Protein AF-A0AAA9SJ61-F1 (afdb_monomer_lite)

Secondary structure (DSSP, 8-state):
---------------TT------TT---S-GGG----------SS--------S-----HHHHHTS------HHHHHHHHHHHHHHHHHHHHHHHHHHHHHHHHHHHHHHHHHHHHHHHHHHHHHHHHHHHHHHHT--

Sequence (138 aa):
MGDVKESKMQITPETPGRIPVLNPFESPGDYSNLHEQTVSSPSVFKSTKLPTPGEFRWSIDQLAVINPVEIDPEDIHRQALYLSRSRRRRGRQRMRWLDGITDSMDMSLIKLRELVVDRESWHAAIHGVAKSRTRLSD

pLDDT: mean 71.19, std 19.57, range [36.47, 97.38]

Foldseek 3Di:
DDDPPDPPPDPDPPDPDDDPPDDPPDDPDDPPPPPDPPDPDPPPDPPPPDVPPVDPPCDPVNVVPPPPPPCPVVVVVVVVVVVVVVVVVVVVVVVVVVVVVVVVVVVVVVVVVVVVVVVVVVVVVVVVVVVVVVVVVD

Radius of gyration: 35.02 Å; chains: 1; bounding box: 73×44×100 Å

Structure (mmCIF, N/CA/C/O backbone):
data_AF-A0AAA9SJ61-F1
#
_entry.id   AF-A0AAA9SJ61-F1
#
loop_
_atom_site.group_PDB
_atom_site.id
_atom_site.type_symbol
_atom_site.label_atom_id
_atom_site.label_alt_id
_atom_site.label_comp_id
_atom_site.label_asym_id
_atom_site.label_entity_id
_atom_site.label_seq_id
_atom_site.pdbx_PDB_ins_code
_atom_site.Cartn_x
_atom_site.Cartn_y
_atom_site.Cartn_z
_atom_site.occupancy
_atom_site.B_iso_or_equiv
_atom_site.auth_seq_id
_atom_site.auth_comp_id
_atom_site.auth_asym_id
_atom_site.auth_atom_id
_atom_site.pdbx_PDB_model_num
ATOM 1 N N . MET A 1 1 ? 47.095 -1.199 12.003 1.00 40.09 1 MET A N 1
ATOM 2 C CA . MET A 1 1 ? 46.217 -0.574 10.987 1.00 40.09 1 MET A CA 1
ATOM 3 C C . MET A 1 1 ? 44.989 -1.463 10.865 1.00 40.09 1 MET A C 1
ATOM 5 O O . MET A 1 1 ? 45.165 -2.593 10.455 1.00 40.09 1 MET A O 1
ATOM 9 N N . GLY A 1 2 ? 43.773 -1.112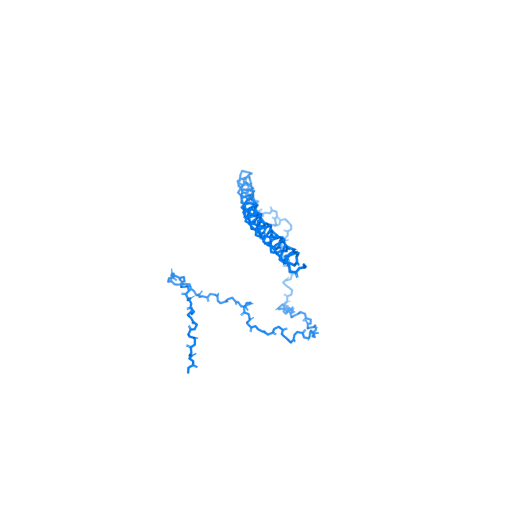 11.263 1.00 44.88 2 GLY A N 1
ATOM 10 C CA . GLY A 1 2 ? 43.243 0.023 12.009 1.00 44.88 2 GLY A CA 1
ATOM 11 C C . GLY A 1 2 ? 41.912 -0.440 12.620 1.00 44.88 2 GLY A C 1
ATOM 12 O O . GLY A 1 2 ? 41.162 -1.153 11.961 1.00 44.88 2 GLY A O 1
ATOM 13 N N . ASP A 1 3 ? 41.664 -0.089 13.881 1.00 39.28 3 ASP A N 1
ATOM 14 C CA . ASP A 1 3 ? 40.397 -0.365 14.562 1.00 39.28 3 ASP A CA 1
ATOM 15 C C . ASP A 1 3 ? 39.288 0.485 13.938 1.00 39.28 3 ASP A C 1
ATOM 17 O O . ASP A 1 3 ? 39.301 1.716 14.041 1.00 39.28 3 ASP A O 1
ATOM 21 N N . VAL A 1 4 ? 38.311 -0.161 13.302 1.00 49.59 4 VAL A N 1
ATOM 22 C CA . VAL A 1 4 ? 37.061 0.497 12.916 1.00 49.59 4 VAL A CA 1
ATOM 23 C C . VAL A 1 4 ? 36.219 0.613 14.179 1.00 49.59 4 VAL A C 1
ATOM 25 O O . VAL A 1 4 ? 35.601 -0.345 14.635 1.00 49.59 4 VAL A O 1
ATOM 28 N N . LYS A 1 5 ? 36.241 1.804 14.779 1.00 49.44 5 LYS A N 1
ATOM 29 C CA . LYS A 1 5 ? 35.356 2.153 15.888 1.00 49.44 5 LYS A CA 1
ATOM 30 C C . LYS A 1 5 ? 33.921 2.179 15.380 1.00 49.44 5 LYS A C 1
ATOM 32 O O . LYS A 1 5 ? 33.515 3.119 14.703 1.00 49.44 5 LYS A O 1
ATOM 37 N N . GLU A 1 6 ? 33.165 1.144 15.715 1.00 49.22 6 GLU A N 1
ATOM 38 C CA . GLU A 1 6 ? 31.729 1.103 15.493 1.00 49.22 6 GLU A CA 1
ATOM 39 C C . GLU A 1 6 ? 31.072 2.152 16.405 1.00 49.22 6 GLU A C 1
ATOM 41 O O . GLU A 1 6 ? 31.058 2.043 17.635 1.00 49.22 6 GLU A O 1
ATOM 46 N N . SER A 1 7 ? 30.599 3.242 15.806 1.00 48.09 7 SER A N 1
ATOM 47 C CA . SER A 1 7 ? 29.882 4.316 16.485 1.00 48.09 7 SER A CA 1
ATOM 48 C C . SER A 1 7 ? 28.486 3.829 16.864 1.00 48.09 7 SER A C 1
ATOM 50 O O . SER A 1 7 ? 27.497 4.066 16.173 1.00 48.09 7 SER A O 1
ATOM 52 N N . LYS A 1 8 ? 28.406 3.132 18.000 1.00 41.12 8 LYS A N 1
ATOM 53 C CA . LYS A 1 8 ? 27.148 2.741 18.636 1.00 41.12 8 LYS A CA 1
ATOM 54 C C . LYS A 1 8 ? 26.383 4.003 19.042 1.00 41.12 8 LYS A C 1
ATOM 56 O O . LYS A 1 8 ? 26.625 4.573 20.103 1.00 41.12 8 LYS A O 1
ATOM 61 N N . MET A 1 9 ? 25.473 4.450 18.181 1.00 40.09 9 MET A N 1
ATOM 62 C CA . MET A 1 9 ? 24.525 5.519 18.486 1.00 40.09 9 MET A CA 1
ATOM 63 C C . MET A 1 9 ? 23.567 5.012 19.571 1.00 40.09 9 MET A C 1
ATOM 65 O O . MET A 1 9 ? 22.592 4.319 19.292 1.00 40.09 9 MET A O 1
ATOM 69 N N . GLN A 1 10 ? 23.882 5.304 20.833 1.00 43.91 10 GLN A N 1
ATOM 70 C CA . GLN A 1 10 ? 22.952 5.130 21.944 1.00 43.91 10 GLN A CA 1
ATOM 71 C C . GLN A 1 10 ? 21.943 6.271 21.888 1.00 43.91 10 GLN A C 1
ATOM 73 O O . GLN A 1 10 ? 22.249 7.410 22.222 1.00 43.91 10 GLN A O 1
ATOM 78 N N . ILE A 1 11 ? 20.741 5.957 21.414 1.00 43.22 11 ILE A N 1
ATOM 79 C CA . ILE A 1 11 ? 19.587 6.843 21.524 1.00 43.22 11 ILE A CA 1
ATOM 80 C C . ILE A 1 11 ? 19.120 6.747 22.978 1.00 43.22 11 ILE A C 1
ATOM 82 O O . ILE A 1 11 ? 18.454 5.785 23.361 1.00 43.22 11 ILE A O 1
ATOM 86 N N . THR A 1 12 ? 19.525 7.705 23.806 1.00 41.91 12 THR A N 1
ATOM 87 C CA . THR A 1 12 ? 19.044 7.855 25.182 1.00 41.91 12 THR A CA 1
ATOM 88 C C . THR A 1 12 ? 17.566 8.258 25.155 1.00 41.91 12 THR A C 1
ATOM 90 O O . THR A 1 12 ? 17.238 9.289 24.565 1.00 41.91 12 THR A O 1
ATOM 93 N N . PRO A 1 13 ? 16.636 7.526 25.794 1.00 46.84 13 PRO A N 1
ATOM 94 C CA . PRO A 1 13 ? 15.369 8.122 26.179 1.00 46.84 13 PRO A CA 1
ATOM 95 C C . PRO A 1 13 ? 15.616 8.956 27.442 1.00 46.84 13 PRO A C 1
ATOM 97 O O . PRO A 1 13 ? 15.723 8.429 28.548 1.00 46.84 13 PRO A O 1
ATOM 100 N N . GLU A 1 14 ? 15.745 10.267 27.251 1.00 49.34 14 GLU A N 1
ATOM 101 C CA . GLU A 1 14 ? 15.817 11.290 28.298 1.00 49.34 14 GLU A CA 1
ATOM 102 C C . GLU A 1 14 ? 14.531 11.260 29.149 1.00 49.34 14 GLU A C 1
ATOM 104 O O . GLU A 1 14 ? 13.547 11.947 28.876 1.00 49.34 14 GLU A O 1
ATOM 109 N N . THR A 1 15 ? 14.467 10.401 30.165 1.00 46.47 15 THR A N 1
ATOM 110 C CA . THR A 1 15 ? 13.432 10.463 31.206 1.00 46.47 15 THR A CA 1
ATOM 111 C C . THR A 1 15 ? 14.029 9.981 32.527 1.00 46.47 15 THR A C 1
ATOM 113 O O . THR A 1 15 ? 14.195 8.773 32.720 1.00 46.47 15 THR A O 1
ATOM 116 N N . PRO A 1 16 ? 14.365 10.897 33.452 1.00 36.47 16 PRO A N 1
ATOM 117 C CA . PRO A 1 16 ? 14.874 10.529 34.767 1.00 36.47 16 PRO A CA 1
ATOM 118 C C . PRO A 1 16 ? 13.860 9.638 35.504 1.00 36.47 16 PRO A C 1
ATOM 120 O O . PRO A 1 16 ? 12.764 10.084 35.838 1.00 36.47 16 PRO A O 1
ATOM 123 N N . GLY A 1 17 ? 14.211 8.365 35.729 1.00 50.91 17 GLY A N 1
ATOM 124 C CA . GLY A 1 17 ? 13.465 7.455 36.611 1.00 50.91 17 GLY A CA 1
ATOM 125 C C . GLY A 1 17 ? 12.884 6.169 36.003 1.00 50.91 17 GLY A C 1
ATOM 126 O O . GLY A 1 17 ? 12.250 5.419 36.743 1.00 50.91 17 GLY A O 1
ATOM 127 N N . ARG A 1 18 ? 13.086 5.848 34.714 1.00 50.41 18 ARG A N 1
ATOM 128 C CA . ARG A 1 18 ? 12.700 4.525 34.167 1.00 50.41 18 ARG A CA 1
ATOM 129 C C . ARG A 1 18 ? 13.902 3.593 34.002 1.00 50.41 18 ARG A C 1
ATOM 131 O O . ARG A 1 18 ? 14.852 3.908 33.298 1.00 50.41 18 ARG A O 1
ATOM 138 N N . ILE A 1 19 ? 13.816 2.420 34.629 1.00 51.62 19 ILE A N 1
ATOM 139 C CA . ILE A 1 19 ? 14.763 1.310 34.464 1.00 51.62 19 ILE A CA 1
ATOM 140 C C . ILE A 1 19 ? 14.709 0.852 32.992 1.00 51.62 19 ILE A C 1
ATOM 142 O O . ILE A 1 19 ? 13.602 0.609 32.496 1.00 51.62 19 ILE A O 1
ATOM 146 N N . PRO A 1 20 ? 15.842 0.728 32.276 1.00 51.94 20 PRO A N 1
ATOM 147 C CA . PRO A 1 20 ? 15.845 0.185 30.924 1.00 51.94 20 PRO A CA 1
ATOM 148 C C . PRO A 1 20 ? 15.441 -1.292 30.982 1.00 51.94 20 PRO A C 1
ATOM 150 O O . PRO A 1 20 ? 16.176 -2.133 31.494 1.00 51.94 20 PRO A O 1
ATOM 153 N N . VAL A 1 21 ? 14.243 -1.610 30.487 1.00 52.00 21 VAL A N 1
ATOM 154 C CA . VAL A 1 21 ? 13.793 -2.998 30.335 1.00 52.00 21 VAL A CA 1
ATOM 155 C C . VAL A 1 21 ? 14.529 -3.576 29.131 1.00 52.00 21 VAL A C 1
ATOM 157 O O . VAL A 1 21 ? 14.132 -3.367 27.987 1.00 52.00 21 VAL A O 1
ATOM 160 N N . LEU A 1 22 ? 15.643 -4.254 29.408 1.00 52.62 22 LEU A N 1
ATOM 161 C CA . LEU A 1 22 ? 16.352 -5.091 28.448 1.00 52.62 22 LEU A CA 1
ATOM 162 C C . LEU A 1 22 ? 15.379 -6.167 27.948 1.00 52.62 22 LEU A C 1
ATOM 164 O O . LEU A 1 22 ? 14.821 -6.913 28.754 1.00 52.62 22 LEU A O 1
ATOM 168 N N . ASN A 1 23 ? 15.144 -6.214 26.637 1.00 51.12 23 ASN A N 1
ATOM 169 C CA . ASN A 1 23 ? 14.247 -7.187 26.027 1.00 51.12 23 ASN A CA 1
ATOM 170 C C . ASN A 1 23 ? 14.850 -8.601 26.168 1.00 51.12 23 ASN A C 1
ATOM 172 O O . ASN A 1 23 ? 15.876 -8.873 25.546 1.00 51.12 23 ASN A O 1
ATOM 176 N N . PRO A 1 24 ? 14.239 -9.517 26.941 1.00 55.84 24 PRO A N 1
ATOM 177 C CA . PRO A 1 24 ? 14.832 -10.824 27.237 1.00 55.84 24 PRO A CA 1
ATOM 178 C C . PRO A 1 24 ? 14.893 -11.775 26.034 1.00 55.84 24 PRO A C 1
ATOM 180 O O . PRO A 1 24 ? 15.484 -12.843 26.137 1.00 55.84 24 PRO A O 1
ATOM 183 N N . PHE A 1 25 ? 14.249 -11.418 24.919 1.00 45.16 25 PHE A N 1
ATOM 184 C CA . PHE A 1 25 ? 14.155 -12.251 23.716 1.00 45.16 25 PHE A CA 1
ATOM 185 C C . PHE A 1 25 ? 15.198 -11.914 22.648 1.00 45.16 25 PHE A C 1
ATOM 187 O O . PHE A 1 25 ? 15.176 -12.490 21.562 1.00 45.16 25 PHE A O 1
ATOM 194 N N . GLU A 1 26 ? 16.106 -10.984 22.931 1.00 55.31 26 GLU A N 1
ATOM 195 C CA . GLU A 1 26 ? 17.168 -10.618 22.004 1.00 55.31 26 GLU A CA 1
ATOM 196 C C . GLU A 1 26 ? 18.451 -11.386 22.360 1.00 55.31 26 GLU A C 1
ATOM 198 O O . GLU A 1 26 ? 19.319 -10.891 23.074 1.00 55.31 26 GLU A O 1
ATOM 203 N N . SER A 1 27 ? 18.548 -12.634 21.885 1.00 52.97 27 SER A N 1
ATOM 204 C CA . SER A 1 27 ? 19.781 -13.434 21.936 1.00 52.97 27 SER A CA 1
ATOM 205 C C . SER A 1 27 ? 20.531 -13.339 20.601 1.00 52.97 27 SER A C 1
ATOM 207 O O . SER A 1 27 ? 19.997 -13.771 19.574 1.00 52.97 27 SER A O 1
ATOM 209 N N . PRO A 1 28 ? 21.771 -12.819 20.579 1.00 57.78 28 PRO A N 1
ATOM 210 C CA . PRO A 1 28 ? 22.604 -12.812 19.383 1.00 57.78 28 PRO A CA 1
ATOM 211 C C . PRO A 1 28 ? 23.222 -14.200 19.128 1.00 57.78 28 PRO A C 1
ATOM 213 O O . PRO A 1 28 ? 24.147 -14.599 19.820 1.00 57.78 28 PRO A O 1
ATOM 216 N N . GLY A 1 29 ? 22.752 -14.918 18.103 1.00 58.34 29 GLY A N 1
ATOM 217 C CA . GLY A 1 29 ? 23.620 -15.819 17.322 1.00 58.34 29 GLY A CA 1
ATOM 218 C C . GLY A 1 29 ? 23.541 -17.342 17.507 1.00 58.34 29 GLY A C 1
ATOM 219 O O . GLY A 1 29 ? 24.098 -18.044 16.669 1.00 58.34 29 GLY A O 1
ATOM 220 N N . ASP A 1 30 ? 22.825 -17.897 18.485 1.00 48.44 30 ASP A N 1
ATOM 221 C CA . ASP A 1 30 ? 23.011 -19.324 18.841 1.00 48.44 30 ASP A CA 1
ATOM 222 C C . ASP A 1 30 ? 22.032 -20.334 18.195 1.00 48.44 30 ASP A C 1
ATOM 224 O O . ASP A 1 30 ? 21.874 -21.459 18.674 1.00 48.44 30 ASP A O 1
ATOM 228 N N . TYR A 1 31 ? 21.397 -19.996 17.065 1.00 50.59 31 TYR A N 1
ATOM 229 C CA . TYR A 1 31 ? 20.429 -20.882 16.381 1.00 50.59 31 TYR A CA 1
ATOM 230 C C . TYR A 1 31 ? 21.031 -22.172 15.778 1.00 50.59 31 TYR A C 1
ATOM 232 O O . TYR A 1 31 ? 20.291 -23.031 15.301 1.00 50.59 31 TYR A O 1
ATOM 240 N N . SER A 1 32 ? 22.352 -22.354 15.812 1.00 49.22 32 SER A N 1
ATOM 241 C CA . SER A 1 32 ? 23.048 -23.451 15.120 1.00 49.22 32 SER A CA 1
ATOM 242 C C . SER A 1 32 ? 23.012 -24.812 15.833 1.00 49.22 32 SER A C 1
ATOM 244 O O . SER A 1 32 ? 23.519 -25.781 15.279 1.00 49.22 32 SER A O 1
ATOM 246 N N . ASN A 1 33 ? 22.430 -24.919 17.034 1.00 55.62 33 ASN A N 1
ATOM 247 C CA . ASN A 1 33 ? 22.415 -26.168 17.818 1.00 55.62 33 ASN A CA 1
ATOM 248 C C . ASN A 1 33 ? 21.009 -26.672 18.193 1.00 55.62 33 ASN A C 1
ATOM 250 O O . ASN A 1 33 ? 20.869 -27.471 19.118 1.00 55.62 33 ASN A O 1
ATOM 254 N N . LEU A 1 34 ? 19.959 -26.260 17.476 1.00 53.16 34 LEU A N 1
ATOM 255 C CA . LEU A 1 34 ? 18.597 -26.775 17.681 1.00 53.16 34 LEU A CA 1
ATOM 256 C C . LEU A 1 34 ? 18.420 -28.184 17.082 1.00 53.16 34 LEU A C 1
ATOM 258 O O . LEU A 1 34 ? 17.546 -28.416 16.251 1.00 53.16 34 LEU A O 1
ATOM 262 N N . HIS A 1 35 ? 19.246 -29.150 17.492 1.00 51.97 35 HIS A N 1
ATOM 263 C CA . HIS A 1 35 ? 18.864 -30.555 17.369 1.00 51.97 35 HIS A CA 1
ATOM 264 C C . HIS A 1 35 ? 17.887 -30.831 18.514 1.00 51.97 35 HIS A C 1
ATOM 266 O O . HIS A 1 35 ? 18.281 -31.086 19.651 1.00 51.97 35 HIS A O 1
ATOM 272 N N . GLU A 1 36 ? 16.603 -30.639 18.223 1.00 54.47 36 GLU A N 1
ATOM 273 C CA . GLU A 1 36 ? 15.509 -30.759 19.178 1.00 54.47 36 GLU A CA 1
ATOM 274 C C . GLU A 1 36 ? 15.486 -32.155 19.813 1.00 54.47 36 GLU A C 1
ATOM 276 O O . GLU A 1 36 ? 14.981 -33.118 19.241 1.00 54.47 36 GLU A O 1
ATOM 281 N N . GLN A 1 37 ? 15.967 -32.269 21.048 1.00 49.84 37 GLN A N 1
ATOM 282 C CA . GLN A 1 37 ? 15.357 -33.211 21.971 1.00 49.84 37 GLN A CA 1
ATOM 283 C C . GLN A 1 37 ? 14.147 -32.472 22.529 1.00 49.84 37 GLN A C 1
ATOM 285 O O . GLN A 1 37 ? 14.309 -31.526 23.300 1.00 49.84 37 GLN A O 1
ATOM 290 N N . THR A 1 38 ? 12.945 -32.832 22.070 1.00 51.91 38 THR A N 1
ATOM 291 C CA . THR A 1 38 ? 11.680 -32.264 22.552 1.00 51.91 38 THR A CA 1
ATOM 292 C C . THR A 1 38 ? 11.580 -32.478 24.057 1.00 51.91 38 THR A C 1
ATOM 294 O O . THR A 1 38 ? 11.091 -33.504 24.534 1.00 51.91 38 THR A O 1
ATOM 297 N N . VAL A 1 39 ? 12.084 -31.514 24.821 1.00 50.09 39 VAL A N 1
ATOM 298 C CA . VAL A 1 39 ? 11.842 -31.431 26.248 1.00 50.09 39 VAL A CA 1
ATOM 299 C C . VAL A 1 39 ? 10.386 -31.035 26.403 1.00 50.09 39 VAL A C 1
ATOM 301 O O . VAL A 1 39 ? 9.949 -29.979 25.944 1.00 50.09 39 VAL A O 1
ATOM 304 N N . SER A 1 40 ? 9.618 -31.945 26.997 1.00 51.12 40 SER A N 1
ATOM 305 C CA . SER A 1 40 ? 8.238 -31.697 27.394 1.00 51.12 40 SER A CA 1
ATOM 306 C C . SER A 1 40 ? 8.176 -30.348 28.111 1.00 51.12 40 SER A C 1
ATOM 308 O O . SER A 1 40 ? 9.003 -30.094 28.994 1.00 51.12 40 SER A O 1
ATOM 310 N N . SER A 1 41 ? 7.266 -29.468 27.677 1.00 53.50 41 SER A N 1
ATOM 311 C CA . SER A 1 41 ? 7.206 -28.074 28.120 1.00 53.50 41 SER A CA 1
ATOM 312 C C . SER A 1 41 ? 7.357 -27.986 29.642 1.00 53.50 41 SER A C 1
ATOM 314 O O . SER A 1 41 ? 6.633 -28.691 30.354 1.00 53.50 41 SER A O 1
ATOM 316 N N . PRO A 1 42 ? 8.264 -27.147 30.178 1.00 51.12 42 PRO A N 1
ATOM 317 C CA . PRO A 1 42 ? 8.369 -26.993 31.613 1.00 51.12 42 PRO A CA 1
ATOM 318 C C . PRO A 1 42 ? 7.084 -26.308 32.066 1.00 51.12 42 PRO A C 1
ATOM 320 O O . PRO A 1 42 ? 6.885 -25.114 31.850 1.00 51.12 42 PRO A O 1
ATOM 323 N N . SER A 1 43 ? 6.173 -27.079 32.656 1.00 55.69 43 SER A N 1
ATOM 324 C CA . SER A 1 43 ? 5.034 -26.515 33.364 1.00 55.69 43 SER A CA 1
ATOM 325 C C . SER A 1 43 ? 5.592 -25.669 34.505 1.00 55.69 43 SER A C 1
ATOM 327 O O . SER A 1 43 ? 5.977 -26.186 35.553 1.00 55.69 43 SER A O 1
ATOM 329 N N . VAL A 1 44 ? 5.668 -24.353 34.288 1.00 54.91 44 VAL A N 1
ATOM 330 C CA . VAL A 1 44 ? 6.060 -23.354 35.300 1.00 54.91 44 VAL A CA 1
ATOM 331 C C . VAL A 1 44 ? 5.119 -23.418 36.508 1.00 54.91 44 VAL A C 1
ATOM 333 O O . VAL A 1 44 ? 5.491 -23.083 37.630 1.00 54.91 44 VAL A O 1
ATOM 336 N N . PHE A 1 45 ? 3.915 -23.947 36.304 1.00 46.31 45 PHE A N 1
ATOM 337 C CA . PHE A 1 45 ? 3.023 -24.335 37.375 1.00 46.31 45 PHE A CA 1
ATOM 338 C C . PHE A 1 45 ? 3.411 -25.722 37.875 1.00 46.31 45 PHE A C 1
ATOM 340 O O . PHE A 1 45 ? 3.023 -26.752 37.317 1.00 46.31 45 PHE A O 1
ATOM 347 N N . LYS A 1 46 ? 4.154 -25.754 38.982 1.00 53.34 46 LYS A N 1
ATOM 348 C CA . LYS A 1 46 ? 4.095 -26.919 39.858 1.00 53.34 46 LYS A CA 1
ATOM 349 C C . LYS A 1 46 ? 2.669 -26.969 40.390 1.00 53.34 46 LYS A C 1
ATOM 351 O O . LYS A 1 46 ? 2.249 -26.063 41.105 1.00 53.34 46 LYS A O 1
ATOM 356 N N . SER A 1 47 ? 1.925 -28.011 40.026 1.00 50.25 47 SER A N 1
ATOM 357 C CA . SER A 1 47 ? 0.659 -28.341 40.676 1.00 50.25 47 SER A CA 1
ATOM 358 C C . SER A 1 47 ? 0.968 -28.800 42.099 1.00 50.25 47 SER A C 1
ATOM 360 O O . SER A 1 47 ? 0.919 -29.988 42.418 1.00 50.25 47 SER A O 1
ATOM 362 N N . THR A 1 48 ? 1.342 -27.860 42.964 1.00 48.66 48 THR A N 1
ATOM 363 C CA . THR A 1 48 ? 1.282 -28.066 44.399 1.00 48.66 48 THR A CA 1
ATOM 364 C C . THR A 1 48 ? -0.169 -28.402 44.678 1.00 48.66 48 THR A C 1
ATOM 366 O O . THR A 1 48 ? -1.050 -27.575 44.440 1.00 48.66 48 THR A O 1
ATOM 369 N N . LYS A 1 49 ? -0.427 -29.630 45.137 1.00 60.06 49 LYS A N 1
ATOM 370 C CA . LYS A 1 49 ? -1.686 -29.974 45.792 1.00 60.06 49 LYS A CA 1
ATOM 371 C C . LYS A 1 49 ? -1.740 -29.133 47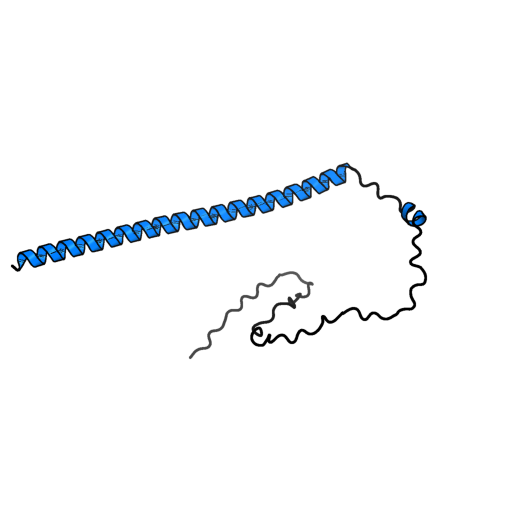.068 1.00 60.06 49 LYS A C 1
ATOM 373 O O . LYS A 1 49 ? -1.433 -29.622 48.151 1.00 60.06 49 LYS A O 1
ATOM 378 N N . LEU A 1 50 ? -2.030 -27.838 46.932 1.00 58.53 50 LEU A N 1
ATOM 379 C CA . LEU A 1 50 ? -2.561 -27.067 48.039 1.00 58.53 50 LEU A CA 1
ATOM 380 C C . LEU A 1 50 ? -3.776 -27.852 48.546 1.00 58.53 50 LEU A C 1
ATOM 382 O O . LEU A 1 50 ? -4.431 -28.512 47.728 1.00 58.53 50 LEU A O 1
ATOM 386 N N . PRO A 1 51 ? -4.083 -27.803 49.854 1.00 53.50 51 PRO A N 1
ATOM 387 C CA . PRO A 1 51 ? -5.370 -28.283 50.326 1.00 53.50 51 PRO A CA 1
ATOM 388 C C . PRO A 1 51 ? -6.384 -27.615 49.414 1.00 53.50 51 PRO A C 1
ATOM 390 O O . PRO A 1 51 ? -6.379 -26.385 49.327 1.00 53.50 51 PRO A O 1
ATOM 393 N N . THR A 1 52 ? -7.120 -28.412 48.635 1.00 53.47 52 THR A N 1
ATOM 394 C CA . THR A 1 52 ? -8.170 -27.915 47.754 1.00 53.47 52 THR A CA 1
ATOM 395 C C . THR A 1 52 ? -8.905 -26.864 48.571 1.00 53.47 52 THR A C 1
ATOM 397 O O . THR A 1 52 ? -9.372 -27.233 49.654 1.00 53.47 52 THR A O 1
ATOM 400 N N . PRO A 1 53 ? -8.908 -25.566 48.195 1.00 50.84 53 PRO A N 1
ATOM 401 C CA . PRO A 1 53 ? -9.706 -24.609 48.936 1.00 50.84 53 PRO A CA 1
ATOM 402 C C . PRO A 1 53 ? -11.109 -25.182 48.849 1.00 50.84 53 PRO A C 1
ATOM 404 O O . PRO A 1 53 ? -11.633 -25.346 47.747 1.00 50.84 53 PRO A O 1
ATOM 407 N N . GLY A 1 54 ? -11.596 -25.666 49.996 1.00 56.53 54 GLY A N 1
ATOM 408 C CA . GLY A 1 54 ? -12.589 -26.738 50.058 1.00 56.53 54 GLY A CA 1
ATOM 409 C C . GLY A 1 54 ? -13.884 -26.390 49.361 1.00 56.53 54 GLY A C 1
ATOM 410 O O . GLY A 1 54 ? -14.685 -27.271 49.107 1.00 56.53 54 GLY A O 1
ATOM 411 N N . GLU A 1 55 ? -14.070 -25.128 49.009 1.00 59.97 55 GLU A N 1
ATOM 412 C CA . GLU A 1 55 ? -15.185 -24.662 48.238 1.00 59.97 55 GLU A CA 1
ATOM 413 C C . GLU A 1 55 ? -14.743 -23.400 47.482 1.00 59.97 55 GLU A C 1
ATOM 415 O O . GLU A 1 55 ? -14.342 -22.396 48.077 1.00 59.97 55 GLU A O 1
ATOM 420 N N . PHE A 1 56 ? -14.830 -23.415 46.154 1.00 53.06 56 PHE A N 1
ATOM 421 C CA . PHE A 1 56 ? -14.937 -22.171 45.397 1.00 53.06 56 PHE A CA 1
ATOM 422 C C . PHE A 1 56 ? -16.370 -21.658 45.645 1.00 53.06 56 PHE A C 1
ATOM 424 O O . PHE A 1 56 ? -17.297 -21.989 44.913 1.00 53.06 56 PHE A O 1
ATOM 431 N N . ARG A 1 57 ? -16.573 -20.964 46.779 1.00 61.28 57 ARG A N 1
ATOM 432 C CA . ARG A 1 57 ? -17.880 -20.603 47.383 1.00 61.28 57 ARG A CA 1
ATOM 433 C C . ARG A 1 57 ? -18.583 -19.445 46.689 1.00 61.28 57 ARG A C 1
ATOM 435 O O . ARG A 1 57 ? -19.018 -18.512 47.351 1.00 61.28 57 ARG A O 1
ATOM 442 N N . TRP A 1 58 ? -18.641 -19.437 45.370 1.00 62.25 58 TRP A N 1
ATOM 443 C CA . TRP A 1 58 ? -19.475 -18.463 44.678 1.00 62.25 58 TRP A CA 1
ATOM 444 C C . TRP A 1 58 ? -20.757 -19.181 44.286 1.00 62.25 58 TRP A C 1
ATOM 446 O O . TRP A 1 58 ? -20.805 -19.885 43.281 1.00 62.25 58 TRP A O 1
ATOM 456 N N . SER A 1 59 ? -21.788 -19.060 45.124 1.00 71.38 59 SER A N 1
ATOM 457 C CA . SER A 1 59 ? -23.128 -19.505 44.737 1.00 71.38 59 SER A CA 1
ATOM 458 C C . SER A 1 59 ? -23.585 -18.688 43.526 1.00 71.38 59 SER A C 1
ATOM 460 O O . SER A 1 59 ? -23.324 -17.487 43.465 1.00 71.38 59 SER A O 1
ATOM 462 N N . ILE A 1 60 ? -24.294 -19.310 42.580 1.00 67.44 60 ILE A N 1
ATOM 463 C CA . ILE A 1 60 ? -24.896 -18.611 41.425 1.00 67.44 60 ILE A CA 1
ATOM 464 C C . ILE A 1 60 ? -25.743 -17.421 41.905 1.00 67.44 60 ILE A C 1
ATOM 466 O O . ILE A 1 60 ? -25.681 -16.335 41.334 1.00 67.44 60 ILE A O 1
ATOM 470 N N . ASP A 1 61 ? -26.428 -17.591 43.034 1.00 73.25 61 ASP A N 1
ATOM 471 C CA . ASP A 1 61 ? -27.207 -16.533 43.671 1.00 73.25 61 ASP A CA 1
ATOM 472 C C . ASP A 1 61 ? -26.330 -15.390 44.221 1.00 73.25 61 ASP A C 1
ATOM 474 O O . ASP A 1 61 ? -26.735 -14.236 44.178 1.00 73.25 61 ASP A O 1
ATOM 478 N N . GLN A 1 62 ? -25.103 -15.669 44.686 1.00 67.62 62 GLN A N 1
ATOM 479 C CA . GLN A 1 62 ? -24.146 -14.633 45.114 1.00 67.62 62 GLN A CA 1
ATOM 480 C C . GLN A 1 62 ? -23.561 -13.867 43.924 1.00 67.62 62 GLN A C 1
ATOM 482 O O . GLN A 1 62 ? -23.321 -12.666 44.019 1.00 67.62 62 GLN A O 1
ATOM 487 N N . LEU A 1 63 ? -23.364 -14.547 42.793 1.00 67.31 63 LEU A N 1
ATOM 488 C CA . LEU A 1 63 ? -22.960 -13.924 41.534 1.00 67.31 63 LEU A CA 1
ATOM 489 C C . LEU A 1 63 ? -24.038 -12.983 40.988 1.00 67.31 63 LEU A C 1
ATOM 491 O O . LEU A 1 63 ? -23.706 -11.939 40.437 1.00 67.31 63 LEU A O 1
ATOM 495 N N . ALA A 1 64 ? -25.313 -13.318 41.181 1.00 63.78 64 ALA A N 1
ATOM 496 C CA . ALA A 1 64 ? -26.439 -12.477 40.781 1.00 63.78 64 ALA A CA 1
ATOM 497 C C . ALA A 1 64 ? -26.596 -11.206 41.643 1.00 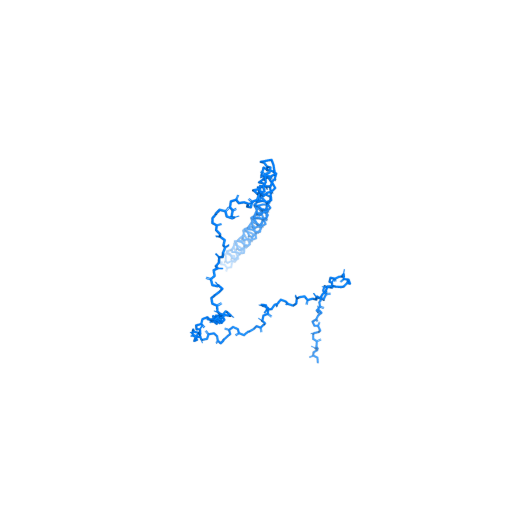63.78 64 ALA A C 1
ATOM 499 O O . ALA A 1 64 ? -27.233 -10.252 41.207 1.00 63.78 64 ALA A O 1
ATOM 500 N N . VAL A 1 65 ? -26.006 -11.179 42.847 1.00 68.25 65 VAL A N 1
ATOM 501 C CA . VAL A 1 65 ? -25.963 -10.001 43.738 1.00 68.25 65 VAL A CA 1
ATOM 502 C C . VAL A 1 65 ? -24.828 -9.044 43.371 1.00 68.25 65 VAL A C 1
ATOM 504 O O . VAL A 1 65 ? -24.813 -7.907 43.848 1.00 68.25 65 VAL A O 1
ATOM 507 N N . ILE A 1 66 ? -23.887 -9.454 42.507 1.00 72.69 66 ILE A N 1
ATOM 508 C CA . ILE A 1 66 ? -22.949 -8.509 41.899 1.00 72.69 66 ILE A CA 1
ATOM 509 C C . ILE A 1 66 ? -23.808 -7.499 41.158 1.00 72.69 66 ILE A C 1
ATOM 511 O O . ILE A 1 66 ? -24.392 -7.828 40.129 1.00 72.69 66 ILE A O 1
ATOM 515 N N . ASN A 1 67 ? -23.910 -6.298 41.734 1.00 59.53 67 ASN A N 1
ATOM 516 C CA . ASN A 1 67 ? -24.670 -5.197 41.176 1.00 59.53 67 ASN A CA 1
ATOM 517 C C . ASN A 1 67 ? -24.231 -5.086 39.715 1.00 59.53 67 ASN A C 1
ATOM 519 O O . ASN A 1 67 ? -23.039 -4.822 39.493 1.00 59.53 67 ASN A O 1
ATOM 523 N N . PRO A 1 68 ? -25.096 -5.414 38.736 1.00 62.53 68 PRO A N 1
ATOM 524 C CA . PRO A 1 68 ? -24.690 -5.357 37.351 1.00 62.53 68 PRO A CA 1
ATOM 525 C C . PRO A 1 68 ? -24.223 -3.928 37.153 1.00 62.53 68 PRO A C 1
ATOM 527 O O . PRO A 1 68 ? -24.966 -2.990 37.428 1.00 62.53 68 PRO A O 1
ATOM 530 N N . VAL A 1 69 ? -22.951 -3.755 36.787 1.00 70.69 69 VAL A N 1
ATOM 531 C CA . VAL A 1 69 ? -22.479 -2.448 36.349 1.00 70.69 69 VAL A CA 1
ATOM 532 C C . VAL A 1 69 ? -23.451 -2.065 35.249 1.00 70.69 69 VAL A C 1
ATOM 534 O O . VAL A 1 69 ? -23.524 -2.758 34.234 1.00 70.69 69 VAL A O 1
ATOM 537 N N . GLU A 1 70 ? -24.272 -1.051 35.505 1.00 72.44 70 GLU A N 1
ATOM 538 C CA . GLU A 1 70 ? -25.161 -0.482 34.509 1.00 72.44 70 GLU A CA 1
ATOM 539 C C . GLU A 1 70 ? -24.239 0.139 33.466 1.00 72.44 70 GLU A C 1
ATOM 541 O O . GLU A 1 70 ? -23.787 1.276 33.584 1.00 72.44 70 GLU A O 1
ATOM 546 N N . ILE A 1 71 ? -23.827 -0.682 32.500 1.00 74.19 71 ILE A N 1
ATOM 547 C CA . ILE A 1 71 ? -23.058 -0.218 31.363 1.00 74.19 71 ILE A CA 1
ATOM 548 C C . ILE A 1 71 ? -24.054 0.589 30.550 1.00 74.19 71 ILE A C 1
ATOM 550 O O . ILE A 1 71 ? -24.941 0.024 29.906 1.00 74.19 71 ILE A O 1
ATOM 554 N N . ASP A 1 72 ? -23.913 1.907 30.624 1.00 81.94 72 ASP A N 1
ATOM 555 C CA . ASP A 1 72 ? -24.723 2.825 29.852 1.00 81.94 72 ASP A CA 1
ATOM 556 C C . ASP A 1 72 ? -24.648 2.428 28.363 1.00 81.94 72 ASP A C 1
ATOM 558 O O . ASP A 1 72 ? -23.550 2.273 27.806 1.00 81.94 72 ASP A O 1
ATOM 562 N N . PRO A 1 73 ? -25.794 2.208 27.692 1.00 80.00 73 PRO A N 1
ATOM 563 C CA . PRO A 1 73 ? -25.806 1.754 26.306 1.00 80.00 73 PRO A CA 1
ATOM 564 C C . PRO A 1 73 ? -25.097 2.738 25.368 1.00 80.00 73 PRO A C 1
ATOM 566 O O . PRO A 1 73 ? -24.670 2.358 24.274 1.00 80.00 73 PRO A O 1
ATOM 569 N N . GLU A 1 74 ? -24.931 3.997 25.763 1.00 86.94 74 GLU A N 1
ATOM 570 C CA . GLU A 1 74 ? -24.232 5.001 24.980 1.00 86.94 74 GLU A CA 1
ATOM 571 C C . GLU A 1 74 ? -22.707 4.923 25.133 1.00 86.94 74 GLU A C 1
ATOM 573 O O . GLU A 1 74 ? -21.977 5.195 24.173 1.00 86.94 74 GLU A O 1
ATOM 578 N N . ASP A 1 75 ? -22.205 4.435 26.266 1.00 87.00 75 ASP A N 1
ATOM 579 C CA . ASP A 1 75 ? -20.784 4.130 26.450 1.00 87.00 75 ASP A CA 1
ATOM 580 C C . ASP A 1 75 ? -20.332 2.943 25.596 1.00 87.00 75 ASP A C 1
ATOM 582 O O . ASP A 1 75 ? -19.245 2.987 25.006 1.00 87.00 75 ASP A O 1
ATOM 586 N N . ILE A 1 76 ? -21.202 1.947 25.398 1.00 86.38 76 ILE A N 1
ATOM 587 C CA . ILE A 1 76 ? -20.975 0.859 24.431 1.00 86.38 76 ILE A CA 1
ATOM 588 C C . ILE A 1 76 ? -20.817 1.440 23.022 1.00 86.38 76 ILE A C 1
ATOM 590 O O . ILE A 1 76 ? -19.874 1.100 22.300 1.00 86.38 76 ILE A O 1
ATOM 594 N N . HIS A 1 77 ? -21.702 2.361 22.631 1.00 85.94 77 HIS A N 1
ATOM 595 C CA . HIS A 1 77 ? -21.632 3.022 21.328 1.00 85.94 77 HIS A CA 1
ATOM 596 C C . HIS A 1 77 ? -20.370 3.880 21.181 1.00 85.94 77 HIS A C 1
ATOM 598 O O . HIS A 1 77 ? -19.702 3.815 20.142 1.00 85.94 77 HIS A O 1
ATOM 604 N N . ARG A 1 78 ? -19.992 4.646 22.212 1.00 87.31 78 ARG A N 1
ATOM 605 C CA . ARG A 1 78 ? -18.763 5.457 22.224 1.00 87.31 78 ARG A CA 1
ATOM 606 C C . ARG A 1 78 ? -17.514 4.583 22.089 1.00 87.31 78 ARG A C 1
ATOM 608 O O . ARG A 1 78 ? -16.650 4.875 21.254 1.00 87.31 78 ARG A O 1
ATOM 615 N N . GLN A 1 79 ? -17.433 3.482 22.834 1.00 88.75 79 GLN A N 1
ATOM 616 C CA . GLN A 1 79 ? -16.318 2.535 22.759 1.00 88.75 79 GLN A CA 1
ATOM 617 C C . GLN A 1 79 ? -16.259 1.819 21.402 1.00 88.75 79 GLN A C 1
ATOM 619 O O . GLN A 1 79 ? -15.185 1.738 20.796 1.00 88.75 79 GLN A O 1
ATOM 624 N N . ALA A 1 80 ? -17.397 1.370 20.867 1.00 85.62 80 ALA A N 1
ATOM 625 C CA . ALA A 1 80 ? -17.478 0.748 19.545 1.00 85.62 80 ALA A CA 1
ATOM 626 C C . ALA A 1 80 ? -17.063 1.719 18.425 1.00 85.62 80 ALA A C 1
ATOM 628 O O . ALA A 1 80 ? -16.329 1.352 17.495 1.00 85.62 80 ALA A O 1
ATOM 629 N N . LEU A 1 81 ? -17.464 2.990 18.524 1.00 89.19 81 LEU A N 1
ATOM 630 C CA . LEU A 1 81 ? -17.053 4.033 17.588 1.00 89.19 81 LEU A CA 1
ATOM 631 C C . LEU A 1 81 ? -15.539 4.275 17.652 1.00 89.19 81 LEU A C 1
ATOM 633 O O . LEU A 1 81 ? -14.881 4.356 16.612 1.00 89.19 81 LEU A O 1
ATOM 637 N N . TYR A 1 82 ? -14.955 4.331 18.849 1.00 86.12 82 TYR A N 1
ATOM 638 C CA . TYR A 1 82 ? -13.509 4.477 19.024 1.00 86.12 82 TYR A CA 1
ATOM 639 C C . TYR A 1 82 ? -12.729 3.284 18.436 1.00 86.12 82 TYR A C 1
ATOM 641 O O . TYR A 1 82 ? -11.762 3.461 17.678 1.00 86.12 82 TYR A O 1
ATOM 649 N N . LEU A 1 83 ? -13.183 2.056 18.705 1.00 84.94 83 LEU A N 1
ATOM 650 C CA . LEU A 1 83 ? -12.550 0.831 18.213 1.00 84.94 83 LEU A CA 1
ATOM 651 C C . LEU A 1 83 ? -12.644 0.710 16.682 1.00 84.94 83 LEU A C 1
ATOM 653 O O . LEU A 1 83 ? -11.661 0.375 16.017 1.00 84.94 83 LEU A O 1
ATOM 657 N N . SER A 1 84 ? -13.795 1.049 16.095 1.00 81.62 84 SER A N 1
ATOM 658 C CA . SER A 1 84 ? -13.986 1.030 14.638 1.00 81.62 84 SER A CA 1
ATOM 659 C C . SER A 1 84 ? -13.157 2.105 13.929 1.00 81.62 84 SER A C 1
ATOM 661 O O . SER A 1 84 ? -12.552 1.839 12.885 1.00 81.62 84 SER A O 1
ATOM 663 N N . ARG A 1 85 ? -13.046 3.304 14.511 1.00 81.69 85 ARG A N 1
ATOM 664 C CA . ARG A 1 85 ? -12.250 4.407 13.953 1.00 81.69 85 ARG A CA 1
ATOM 665 C C . ARG A 1 85 ? -10.754 4.106 14.004 1.00 81.69 85 ARG A C 1
ATOM 667 O O . ARG A 1 85 ? -10.049 4.399 13.038 1.00 81.69 85 ARG A O 1
ATOM 674 N N . SER A 1 86 ? -10.271 3.474 15.074 1.00 77.31 86 SER A N 1
ATOM 675 C CA . SER A 1 86 ? -8.868 3.053 15.188 1.00 77.31 86 SER A CA 1
ATOM 676 C C . SER A 1 86 ? -8.524 1.900 14.232 1.00 77.31 86 SER A C 1
ATOM 678 O O . SER A 1 86 ? -7.491 1.962 13.560 1.00 77.31 86 SER A O 1
ATOM 680 N N . ARG A 1 87 ? -9.408 0.901 14.065 1.00 82.12 87 ARG A N 1
ATOM 681 C CA . ARG A 1 87 ? -9.240 -0.172 13.061 1.00 82.12 87 ARG A CA 1
ATOM 682 C C . ARG A 1 87 ? -9.205 0.373 11.633 1.00 82.12 87 ARG A C 1
ATOM 684 O O . ARG A 1 87 ? -8.294 0.038 10.878 1.00 82.12 87 ARG A O 1
ATOM 691 N N . ARG A 1 88 ? -10.158 1.241 11.269 1.00 79.12 88 ARG A N 1
ATOM 692 C CA . ARG A 1 88 ? -10.250 1.824 9.916 1.00 79.12 88 ARG A CA 1
ATOM 693 C C . ARG A 1 88 ? -9.054 2.718 9.586 1.00 79.12 88 ARG A C 1
ATOM 695 O O . ARG A 1 88 ? -8.548 2.655 8.469 1.00 79.12 88 ARG A O 1
ATOM 702 N N . ARG A 1 89 ? -8.567 3.520 10.543 1.00 82.62 89 ARG A N 1
ATOM 703 C CA . ARG A 1 89 ? -7.380 4.373 10.340 1.00 82.62 89 ARG A CA 1
ATOM 704 C C . ARG A 1 89 ? -6.120 3.551 10.073 1.00 82.62 89 ARG A C 1
ATOM 706 O O . ARG A 1 89 ? -5.409 3.866 9.124 1.00 82.62 89 ARG A O 1
ATOM 713 N N . ARG A 1 90 ? -5.881 2.477 10.838 1.00 81.62 90 ARG A N 1
ATOM 714 C CA . ARG A 1 90 ? -4.728 1.585 10.613 1.00 81.62 90 ARG A CA 1
ATOM 715 C C . ARG A 1 90 ? -4.794 0.885 9.254 1.00 81.62 90 ARG A C 1
ATOM 717 O O . ARG A 1 90 ? -3.798 0.866 8.540 1.00 81.62 90 ARG A O 1
ATOM 724 N N . GLY A 1 91 ? -5.968 0.377 8.867 1.00 86.94 91 GLY A N 1
ATOM 725 C CA . GLY A 1 91 ? -6.170 -0.234 7.547 1.00 86.94 91 GLY A CA 1
ATOM 726 C C . GLY A 1 91 ? -5.890 0.744 6.402 1.00 86.94 91 GLY A C 1
ATOM 727 O O . GLY A 1 91 ? -5.131 0.433 5.489 1.00 86.94 91 GLY A O 1
ATOM 728 N N . ARG A 1 92 ? -6.410 1.974 6.505 1.00 88.50 92 ARG A N 1
ATOM 729 C CA . ARG A 1 92 ? -6.194 3.020 5.496 1.00 88.50 92 ARG A CA 1
ATOM 730 C C . ARG A 1 92 ? -4.737 3.477 5.409 1.00 88.50 92 ARG A C 1
ATOM 732 O O . ARG A 1 92 ? -4.253 3.738 4.314 1.00 88.50 92 ARG A O 1
ATOM 739 N N . GLN A 1 93 ? -4.037 3.581 6.538 1.00 88.81 93 GLN A N 1
ATOM 740 C CA . GLN A 1 93 ? -2.616 3.931 6.544 1.00 88.81 93 GLN A CA 1
ATOM 741 C C . GLN A 1 93 ? -1.768 2.840 5.878 1.00 88.81 93 GLN A C 1
ATOM 743 O O . GLN A 1 93 ? -0.851 3.165 5.131 1.00 88.81 93 GLN A O 1
ATOM 748 N N . ARG A 1 94 ? -2.118 1.563 6.080 1.00 92.69 94 ARG A N 1
ATOM 749 C CA . ARG A 1 94 ? -1.455 0.433 5.420 1.00 92.69 94 ARG A CA 1
ATOM 750 C C . ARG A 1 94 ? -1.701 0.419 3.909 1.00 92.69 94 ARG A C 1
ATOM 752 O O . ARG A 1 94 ? -0.750 0.205 3.174 1.00 92.69 94 ARG A O 1
ATOM 759 N N . MET A 1 95 ? -2.921 0.712 3.449 1.00 94.62 95 MET A N 1
ATOM 760 C CA . MET A 1 95 ? -3.207 0.854 2.010 1.00 94.62 95 MET A CA 1
ATOM 761 C C . MET A 1 95 ? -2.392 1.987 1.380 1.00 94.62 95 MET A C 1
ATOM 763 O O . MET A 1 95 ? -1.656 1.729 0.444 1.00 94.62 95 MET A O 1
ATOM 767 N N . ARG A 1 96 ? -2.382 3.190 1.975 1.00 94.31 96 ARG A N 1
ATOM 768 C CA . ARG A 1 96 ? -1.570 4.310 1.455 1.00 94.31 96 ARG A CA 1
ATOM 769 C C . ARG A 1 96 ? -0.070 4.007 1.403 1.00 94.31 96 ARG A C 1
ATOM 771 O O . ARG A 1 96 ? 0.632 4.542 0.554 1.00 94.31 96 ARG A O 1
ATOM 778 N N . TRP A 1 97 ? 0.433 3.206 2.341 1.00 95.38 97 TRP A N 1
ATOM 779 C CA . TRP A 1 97 ? 1.830 2.776 2.333 1.00 95.38 97 TRP A CA 1
ATOM 780 C C . TRP A 1 97 ? 2.118 1.786 1.198 1.00 95.38 97 TRP A C 1
ATOM 782 O O . TRP A 1 97 ? 3.134 1.924 0.524 1.00 95.38 97 TRP A O 1
ATOM 792 N N . LEU A 1 98 ? 1.212 0.834 0.950 1.00 96.75 98 LEU A N 1
ATOM 793 C CA . LEU A 1 98 ? 1.315 -0.093 -0.181 1.00 96.75 98 LEU A CA 1
ATOM 794 C C . LEU A 1 98 ? 1.208 0.630 -1.529 1.00 96.75 98 LEU A C 1
ATOM 796 O O . LEU A 1 98 ? 1.970 0.311 -2.440 1.00 96.75 98 LEU A O 1
ATOM 800 N N . ASP A 1 99 ? 0.331 1.630 -1.633 1.00 96.00 99 ASP A N 1
ATOM 801 C CA . ASP A 1 99 ? 0.209 2.468 -2.831 1.00 96.00 99 ASP A CA 1
ATOM 802 C C . ASP A 1 99 ? 1.545 3.177 -3.117 1.00 96.00 99 ASP A C 1
ATOM 804 O O . ASP A 1 99 ? 2.077 3.079 -4.216 1.00 96.00 99 ASP A O 1
ATOM 808 N N . GLY A 1 100 ? 2.176 3.768 -2.094 1.00 95.88 100 GLY A N 1
ATOM 809 C CA . GLY A 1 100 ? 3.486 4.412 -2.248 1.00 95.88 100 GLY A CA 1
ATOM 810 C C . GLY A 1 100 ? 4.627 3.459 -2.641 1.00 95.88 100 GLY A C 1
ATOM 811 O O . GLY A 1 100 ? 5.533 3.858 -3.372 1.00 95.88 100 GLY A O 1
ATOM 812 N N . ILE A 1 101 ? 4.597 2.197 -2.190 1.00 96.06 101 ILE A N 1
ATOM 813 C CA . ILE A 1 101 ? 5.548 1.168 -2.652 1.00 96.06 101 ILE A CA 1
ATOM 814 C C . ILE A 1 101 ? 5.311 0.851 -4.127 1.00 96.06 101 ILE A C 1
ATOM 816 O O . ILE A 1 101 ? 6.270 0.763 -4.892 1.00 96.06 101 ILE A O 1
ATOM 820 N N . THR A 1 102 ? 4.045 0.700 -4.512 1.00 96.19 102 THR A N 1
ATOM 821 C CA . THR A 1 102 ? 3.648 0.352 -5.880 1.00 96.19 102 THR A CA 1
ATOM 822 C C . THR A 1 102 ? 4.076 1.444 -6.853 1.00 96.19 102 THR A C 1
ATOM 824 O O . THR A 1 102 ? 4.760 1.144 -7.827 1.00 96.19 102 THR A O 1
ATOM 827 N N . ASP A 1 103 ? 3.802 2.709 -6.531 1.00 96.56 103 ASP A N 1
ATOM 828 C CA . ASP A 1 103 ? 4.200 3.857 -7.352 1.00 96.56 103 ASP A CA 1
ATOM 829 C C . ASP A 1 103 ? 5.727 3.935 -7.527 1.00 96.56 103 ASP A C 1
ATOM 831 O O . ASP A 1 103 ? 6.238 4.198 -8.617 1.00 96.56 10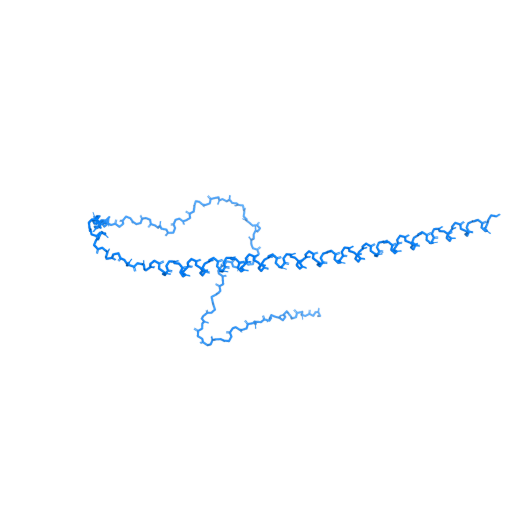3 ASP A O 1
ATOM 835 N N . SER A 1 104 ? 6.482 3.676 -6.454 1.00 95.19 104 SER A N 1
ATOM 836 C CA . SER A 1 104 ? 7.949 3.667 -6.498 1.00 95.19 104 SER A CA 1
ATOM 837 C C . SER A 1 104 ? 8.491 2.531 -7.373 1.00 95.19 104 SER A C 1
ATOM 839 O O . SER A 1 104 ? 9.402 2.741 -8.181 1.00 95.19 104 SER A O 1
ATOM 841 N N . MET A 1 105 ? 7.910 1.333 -7.250 1.00 96.75 105 MET A N 1
ATOM 842 C CA . MET A 1 105 ? 8.261 0.190 -8.092 1.00 96.75 105 MET A CA 1
ATOM 843 C C . MET A 1 105 ? 7.968 0.478 -9.563 1.00 96.75 105 MET A C 1
ATOM 845 O O . MET A 1 105 ? 8.867 0.302 -10.384 1.00 96.75 105 MET A O 1
ATOM 849 N N . ASP A 1 106 ? 6.782 0.986 -9.892 1.00 96.81 106 ASP A N 1
ATOM 850 C CA . ASP A 1 106 ? 6.396 1.307 -11.271 1.00 96.81 106 ASP A CA 1
ATOM 851 C C . ASP A 1 106 ? 7.359 2.315 -11.906 1.00 96.81 106 ASP A C 1
ATOM 853 O O . ASP A 1 106 ? 7.888 2.087 -12.996 1.00 96.81 106 ASP A O 1
ATOM 857 N N . MET A 1 107 ? 7.696 3.387 -11.186 1.00 94.62 107 MET A N 1
ATOM 858 C CA . MET A 1 107 ? 8.660 4.381 -11.666 1.00 94.62 107 MET A CA 1
ATOM 859 C C . MET A 1 107 ? 10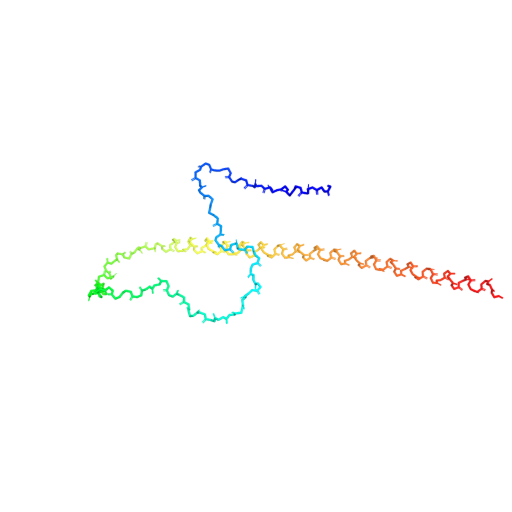.056 3.786 -11.873 1.00 94.62 107 MET A C 1
ATOM 861 O O . MET A 1 107 ? 10.749 4.145 -12.828 1.00 94.62 107 MET A O 1
ATOM 865 N N . SER A 1 108 ? 10.490 2.876 -10.996 1.00 95.25 108 SER A N 1
ATOM 866 C CA . SER A 1 108 ? 11.779 2.195 -11.154 1.00 95.25 108 SER A CA 1
ATOM 867 C C . SER A 1 108 ? 11.795 1.259 -12.368 1.00 95.25 108 SER A C 1
ATOM 869 O O . SER A 1 108 ? 12.785 1.223 -13.099 1.00 95.25 108 SER A O 1
ATOM 871 N N . LEU A 1 109 ? 10.686 0.568 -12.642 1.00 96.94 109 LEU A N 1
ATOM 872 C CA . LEU A 1 109 ? 10.538 -0.327 -13.787 1.00 96.94 109 LEU A CA 1
ATOM 873 C C . LEU A 1 109 ? 10.488 0.443 -15.106 1.00 96.94 109 LEU A C 1
ATOM 875 O O . LEU A 1 109 ? 11.111 0.016 -16.077 1.00 96.94 109 LEU A O 1
ATOM 879 N N . ILE A 1 110 ? 9.817 1.595 -15.137 1.00 97.00 110 ILE A N 1
ATOM 880 C CA . ILE A 1 110 ? 9.802 2.484 -16.306 1.00 97.00 110 ILE A CA 1
ATOM 881 C C . ILE A 1 110 ? 11.225 2.947 -16.631 1.00 97.00 110 ILE A C 1
ATOM 883 O O . ILE A 1 110 ? 11.671 2.787 -17.765 1.00 97.00 110 ILE A O 1
ATOM 887 N N . LYS A 1 111 ? 11.978 3.419 -15.630 1.00 96.38 111 LYS A N 1
ATOM 888 C CA . LYS A 1 111 ? 13.379 3.836 -15.816 1.00 96.38 111 LYS A CA 1
ATOM 889 C C . LYS A 1 111 ? 14.268 2.693 -16.298 1.00 96.38 111 LYS A C 1
ATOM 891 O O . LYS A 1 111 ? 15.089 2.880 -17.190 1.00 96.38 111 LYS A O 1
ATOM 896 N N . LEU A 1 112 ? 14.109 1.497 -15.732 1.00 97.00 112 LEU A N 1
ATOM 897 C CA . LEU A 1 112 ? 14.850 0.320 -16.188 1.00 97.00 112 LEU A CA 1
ATOM 898 C C . LEU A 1 112 ? 14.509 -0.028 -17.636 1.00 97.00 112 LEU A C 1
ATOM 900 O O . LEU A 1 112 ? 15.406 -0.324 -18.420 1.00 97.00 112 LEU A O 1
ATOM 904 N N . ARG A 1 113 ? 13.231 0.048 -18.009 1.00 97.38 113 ARG A N 1
ATOM 905 C CA . ARG A 1 113 ? 12.787 -0.193 -19.381 1.00 97.38 113 ARG A CA 1
ATOM 906 C C . ARG A 1 113 ? 13.389 0.820 -20.352 1.00 97.38 113 ARG A C 1
ATOM 908 O O . ARG A 1 113 ? 13.841 0.416 -21.416 1.00 97.38 113 ARG A O 1
ATOM 915 N N . GLU A 1 114 ? 13.434 2.099 -19.992 1.00 96.56 114 GLU A N 1
ATOM 916 C CA . GLU A 1 114 ? 14.080 3.138 -20.805 1.00 96.56 114 GLU A CA 1
ATOM 917 C C . GLU A 1 114 ? 15.571 2.855 -21.012 1.00 96.56 114 GLU A C 1
ATOM 919 O O . GLU A 1 114 ? 16.046 2.890 -22.144 1.00 96.56 114 GLU A O 1
ATOM 924 N N . LEU A 1 115 ? 16.296 2.485 -19.951 1.00 96.56 115 LEU A N 1
ATOM 925 C CA . LEU A 1 115 ? 17.718 2.134 -20.047 1.00 96.56 115 LEU A CA 1
ATOM 926 C C . LEU A 1 115 ? 17.965 0.885 -20.902 1.00 96.56 115 LEU A C 1
ATOM 928 O O . LEU A 1 115 ? 18.947 0.824 -21.643 1.00 96.56 115 LEU A O 1
ATOM 932 N N . VAL A 1 116 ? 17.090 -0.119 -20.813 1.00 96.38 116 VAL A N 1
ATOM 933 C CA . VAL A 1 116 ? 17.174 -1.324 -21.652 1.00 96.38 116 VAL A CA 1
ATOM 934 C C . VAL A 1 116 ? 16.972 -0.968 -23.124 1.00 96.38 116 VAL A C 1
ATOM 936 O O . VAL A 1 116 ? 17.770 -1.393 -23.958 1.00 96.38 116 VAL A O 1
ATOM 939 N N . VAL A 1 117 ? 15.965 -0.147 -23.437 1.00 96.00 117 VAL A N 1
ATOM 940 C CA . VAL A 1 117 ? 15.694 0.303 -24.811 1.00 96.00 117 VAL A CA 1
ATOM 941 C C . VAL A 1 117 ? 16.855 1.135 -25.361 1.00 96.00 117 VAL A C 1
ATOM 943 O O . VAL A 1 117 ? 17.280 0.911 -26.496 1.00 96.00 117 VAL A O 1
ATOM 946 N N . ASP A 1 118 ? 17.418 2.046 -24.563 1.00 95.94 118 ASP A N 1
ATOM 947 C CA . ASP A 1 118 ? 18.585 2.834 -24.971 1.00 95.94 118 ASP A CA 1
ATOM 948 C C . ASP A 1 118 ? 19.773 1.917 -25.297 1.00 95.94 118 ASP A C 1
ATOM 950 O O . ASP A 1 118 ? 20.354 1.997 -26.382 1.00 95.94 118 ASP A O 1
ATOM 954 N N . ARG A 1 119 ? 20.070 0.945 -24.427 1.00 95.69 119 ARG A N 1
ATOM 955 C CA . ARG A 1 119 ? 21.150 -0.026 -24.644 1.00 95.69 119 ARG A CA 1
ATOM 956 C C . ARG A 1 119 ? 20.956 -0.870 -25.907 1.00 95.69 119 ARG A C 1
ATOM 958 O O . ARG A 1 119 ? 21.923 -1.104 -26.634 1.00 95.69 119 ARG A O 1
ATOM 965 N N . GLU A 1 120 ? 19.743 -1.341 -26.179 1.00 95.00 120 GLU A N 1
ATOM 966 C CA . GLU A 1 120 ? 19.437 -2.083 -27.410 1.00 95.00 120 GLU A CA 1
ATOM 967 C C . GLU A 1 120 ? 19.656 -1.218 -28.658 1.00 95.00 120 GLU A C 1
ATOM 969 O O . GLU A 1 120 ? 20.230 -1.690 -29.646 1.00 95.00 120 GLU A O 1
ATOM 974 N N . SER A 1 121 ? 19.285 0.064 -28.592 1.00 94.88 121 SER A N 1
ATOM 975 C CA . SER A 1 121 ? 19.491 1.014 -29.689 1.00 94.88 121 SER A CA 1
ATOM 976 C C . SER A 1 121 ? 20.981 1.251 -29.982 1.00 94.88 121 SER A C 1
ATOM 978 O O . SER A 1 121 ? 21.402 1.210 -31.143 1.00 94.88 121 SER A O 1
ATOM 980 N N . TRP A 1 122 ? 21.812 1.367 -28.940 1.00 96.00 122 TRP A N 1
ATOM 981 C CA . TRP A 1 122 ? 23.269 1.460 -29.069 1.00 96.00 122 TRP A CA 1
ATOM 982 C C . TRP A 1 122 ? 23.877 0.205 -29.694 1.00 96.00 122 TRP A C 1
ATOM 984 O O . TRP A 1 122 ? 24.704 0.301 -30.606 1.00 96.00 122 TRP A O 1
ATOM 994 N N . HIS A 1 123 ? 23.456 -0.981 -29.249 1.00 94.75 123 HIS A N 1
ATOM 995 C CA . HIS A 1 123 ? 23.920 -2.238 -29.836 1.00 94.75 123 HIS A CA 1
ATOM 996 C C . HIS A 1 123 ? 23.568 -2.334 -31.328 1.00 94.75 123 HIS A C 1
ATOM 998 O O . HIS A 1 123 ? 24.423 -2.720 -32.131 1.00 94.75 123 HIS A O 1
ATOM 1004 N N . ALA A 1 124 ? 22.357 -1.932 -31.724 1.00 94.06 124 ALA A N 1
ATOM 1005 C CA . ALA A 1 124 ? 21.944 -1.912 -33.127 1.00 94.06 124 ALA A CA 1
ATOM 1006 C C . ALA A 1 124 ? 22.800 -0.954 -33.976 1.00 94.06 124 ALA A C 1
ATOM 1008 O O . ALA A 1 124 ? 23.228 -1.320 -35.075 1.00 94.06 124 ALA A O 1
ATOM 1009 N N . ALA A 1 125 ? 23.114 0.237 -33.455 1.00 94.06 125 ALA A N 1
ATOM 1010 C CA . ALA A 1 125 ? 23.974 1.206 -34.133 1.00 94.06 125 ALA A CA 1
ATOM 1011 C C . ALA A 1 125 ? 25.392 0.654 -34.367 1.00 94.06 125 ALA A C 1
ATOM 1013 O O . ALA A 1 125 ? 25.909 0.721 -35.486 1.00 94.06 125 ALA A O 1
ATOM 1014 N N . ILE A 1 126 ? 25.998 0.036 -33.346 1.00 93.38 126 ILE A N 1
ATOM 1015 C CA . ILE A 1 126 ? 27.326 -0.590 -33.452 1.00 93.38 126 ILE A CA 1
ATOM 1016 C C . ILE A 1 126 ? 27.317 -1.717 -34.492 1.00 93.38 126 ILE A C 1
ATOM 1018 O O . ILE A 1 126 ? 28.212 -1.785 -35.338 1.00 93.38 126 ILE A O 1
ATOM 1022 N N . HIS A 1 127 ? 26.293 -2.577 -34.479 1.00 93.56 127 HIS A N 1
ATOM 1023 C CA . HIS A 1 127 ? 26.144 -3.638 -35.477 1.00 93.56 127 HIS A CA 1
ATOM 1024 C C . HIS A 1 127 ? 26.016 -3.089 -36.905 1.00 93.56 127 HIS A C 1
ATOM 1026 O O . HIS A 1 127 ? 26.619 -3.640 -37.829 1.00 93.56 127 HIS A O 1
ATOM 1032 N N . GLY A 1 128 ? 25.278 -1.991 -37.094 1.00 92.38 128 GLY A N 1
ATOM 1033 C CA . GLY A 1 128 ? 25.170 -1.308 -38.383 1.00 92.38 128 GLY A CA 1
ATOM 1034 C C . GLY A 1 128 ? 26.520 -0.797 -38.895 1.00 92.38 128 GLY A C 1
ATOM 1035 O O . GLY A 1 128 ? 26.877 -1.050 -40.047 1.00 92.38 128 GLY A O 1
ATOM 1036 N N . VAL A 1 129 ? 27.304 -0.153 -38.024 1.00 89.38 129 VAL A N 1
ATOM 1037 C CA . VAL A 1 129 ? 28.650 0.360 -38.343 1.00 89.38 129 VAL A CA 1
ATOM 1038 C C . VAL A 1 129 ? 29.630 -0.772 -38.667 1.00 89.38 129 VAL A C 1
ATOM 1040 O O . VAL A 1 129 ? 30.399 -0.682 -39.624 1.00 89.38 129 VAL A O 1
ATOM 1043 N N . ALA A 1 130 ? 29.601 -1.873 -37.916 1.00 90.25 130 ALA A N 1
ATOM 1044 C CA . ALA A 1 130 ? 30.446 -3.032 -38.205 1.00 90.25 130 ALA A CA 1
ATOM 1045 C C . ALA A 1 130 ? 30.134 -3.642 -39.589 1.00 90.25 130 ALA A C 1
ATOM 1047 O O . ALA A 1 130 ? 31.040 -4.045 -40.327 1.00 90.25 130 ALA A O 1
ATOM 1048 N N . LYS A 1 131 ? 28.852 -3.664 -39.977 1.00 87.56 131 LYS A N 1
ATOM 1049 C CA . LYS A 1 131 ? 28.392 -4.200 -41.266 1.00 87.56 131 LYS A CA 1
ATOM 1050 C C . LYS A 1 131 ? 28.724 -3.293 -42.457 1.00 87.56 131 LYS A C 1
ATOM 1052 O O . LYS A 1 131 ? 28.976 -3.797 -43.548 1.00 87.56 131 LYS A O 1
ATOM 1057 N N . SER A 1 132 ? 28.743 -1.971 -42.281 1.00 87.25 132 SER A N 1
ATOM 1058 C CA . SER A 1 132 ? 29.190 -1.050 -43.338 1.00 87.25 132 SER A CA 1
ATOM 1059 C C . SER A 1 132 ? 30.708 -1.080 -43.523 1.00 87.25 132 SER A C 1
ATOM 1061 O O . SER A 1 132 ? 31.184 -1.012 -44.652 1.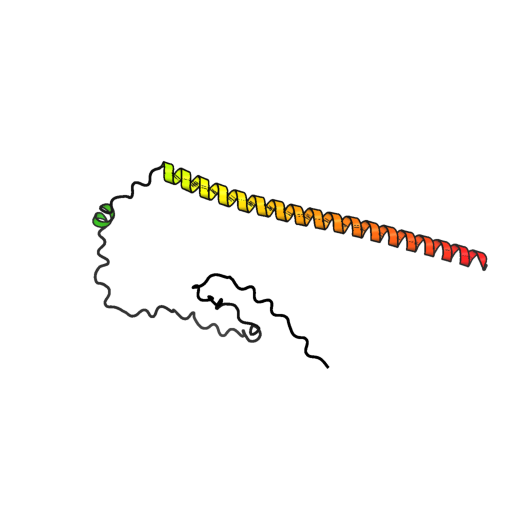00 87.25 132 SER A O 1
ATOM 1063 N N . ARG A 1 133 ? 31.471 -1.257 -42.437 1.00 83.06 133 ARG A N 1
ATOM 1064 C CA . ARG A 1 133 ? 32.939 -1.330 -42.481 1.00 83.06 133 ARG A CA 1
ATOM 1065 C C . ARG A 1 133 ? 33.458 -2.595 -43.172 1.00 83.06 133 ARG A C 1
ATOM 1067 O O . ARG A 1 133 ? 34.422 -2.512 -43.919 1.00 83.06 133 ARG A O 1
ATOM 1074 N N . THR A 1 134 ? 32.797 -3.737 -42.974 1.00 76.56 134 THR A N 1
ATOM 1075 C CA . THR A 1 134 ? 33.128 -5.002 -43.664 1.00 76.56 134 THR A CA 1
ATOM 1076 C C . THR A 1 134 ? 32.857 -4.942 -45.166 1.00 76.56 134 THR A C 1
ATOM 1078 O O . THR A 1 134 ? 33.654 -5.447 -45.940 1.00 76.56 134 THR A O 1
ATOM 1081 N N . ARG A 1 135 ? 31.793 -4.251 -45.591 1.00 74.62 135 ARG A N 1
ATOM 1082 C CA . ARG A 1 135 ? 31.471 -4.033 -47.014 1.00 74.62 135 ARG A CA 1
ATOM 1083 C C . ARG A 1 135 ? 32.397 -3.058 -47.745 1.00 74.62 135 ARG A C 1
ATOM 1085 O O . ARG A 1 135 ? 32.370 -3.017 -48.963 1.00 74.62 135 ARG A O 1
ATOM 1092 N N . LEU A 1 136 ? 33.136 -2.228 -47.012 1.00 73.19 136 LEU A N 1
ATOM 1093 C CA . LEU A 1 136 ? 34.091 -1.257 -47.560 1.00 73.19 136 LEU A CA 1
ATOM 1094 C C . LEU A 1 136 ? 35.511 -1.827 -47.704 1.00 73.19 136 LEU A C 1
ATOM 1096 O O . LEU A 1 136 ? 36.380 -1.140 -48.226 1.00 73.19 136 LEU A O 1
ATOM 1100 N N . SER A 1 137 ? 35.770 -3.023 -47.168 1.00 66.88 137 SER A N 1
ATOM 1101 C CA . SER A 1 137 ? 37.069 -3.712 -47.244 1.00 66.88 137 SER A CA 1
ATOM 1102 C C . SER A 1 137 ? 37.058 -4.925 -48.187 1.00 66.88 137 SER A C 1
ATOM 1104 O O . SER A 1 137 ? 38.069 -5.619 -48.256 1.00 66.88 137 SER A O 1
ATOM 1106 N N . ASP A 1 138 ? 35.933 -5.158 -48.870 1.00 55.94 138 ASP A N 1
ATOM 1107 C CA . ASP A 1 138 ? 35.760 -6.069 -50.015 1.00 55.94 138 ASP A CA 1
ATOM 1108 C C . ASP A 1 138 ? 35.926 -5.260 -51.315 1.00 55.94 138 ASP A C 1
ATOM 1110 O O . ASP A 1 138 ? 36.548 -5.770 -52.273 1.00 55.94 138 ASP A O 1
#